Protein AF-A0A965DC59-F1 (afdb_monomer_lite)

pLDDT: mean 95.57, std 5.83, range [51.47, 98.56]

Secondary structure (DSSP, 8-state):
----HHHHHHHHHHHHHH-TT---EEEE-TT--HHHHHHHHHHHTTSTTEEEEE--HHHHHHHHHHHHTTSS-HHHHHHHHHHHHHHHHHHHHHHHHHHHH-

Radius of gyration: 16.0 Å; chains: 1; bounding box: 42×26×42 Å

Structure (mmCIF, N/CA/C/O backbone):
data_AF-A0A965DC59-F1
#
_entry.id   AF-A0A965DC59-F1
#
loop_
_atom_site.group_PDB
_atom_site.id
_atom_site.type_symbol
_atom_site.label_atom_id
_atom_site.label_alt_id
_atom_site.label_comp_id
_atom_site.label_asym_id
_atom_site.label_entity_id
_atom_site.label_seq_id
_atom_site.pdbx_PDB_ins_code
_atom_site.Cartn_x
_atom_site.Cartn_y
_atom_site.Cartn_z
_atom_site.occupancy
_atom_site.B_iso_or_equiv
_atom_site.auth_seq_id
_atom_site.auth_comp_id
_atom_site.auth_asym_id
_atom_site.auth_atom_id
_atom_site.pdbx_PDB_model_num
ATOM 1 N N . PRO A 1 1 ? -5.477 -4.265 -8.385 1.00 87.12 1 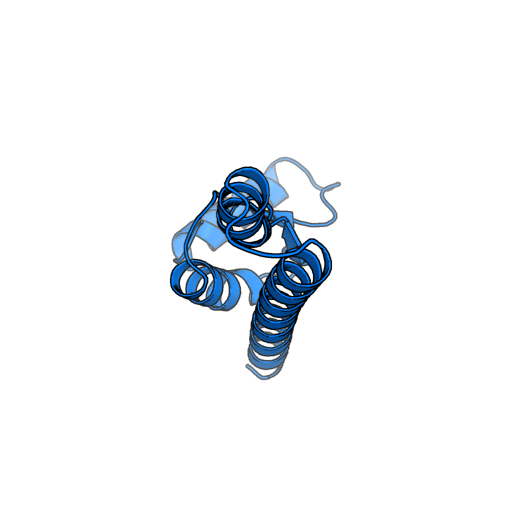PRO A N 1
ATOM 2 C CA . PRO A 1 1 ? -4.254 -3.617 -8.937 1.00 87.12 1 PRO A CA 1
ATOM 3 C C . PRO A 1 1 ? -3.485 -4.589 -9.853 1.00 87.12 1 PRO A C 1
ATOM 5 O O . PRO A 1 1 ? -3.845 -5.766 -9.885 1.00 87.12 1 PRO A O 1
ATOM 8 N N . MET A 1 2 ? -2.486 -4.115 -10.613 1.00 93.38 2 MET A N 1
ATOM 9 C CA . MET A 1 2 ? -1.726 -4.952 -11.561 1.00 93.38 2 MET A CA 1
ATOM 10 C C . MET A 1 2 ? -1.005 -6.106 -10.850 1.00 93.38 2 MET A C 1
ATOM 12 O O . MET A 1 2 ? -0.442 -5.920 -9.769 1.00 93.38 2 MET A O 1
ATOM 16 N N . GLN A 1 3 ? -1.045 -7.294 -11.455 1.00 94.19 3 GLN A N 1
ATOM 17 C CA . GLN A 1 3 ? -0.583 -8.558 -10.859 1.00 94.19 3 GLN A CA 1
ATOM 18 C C . GLN A 1 3 ? 0.375 -9.345 -11.766 1.00 94.19 3 GLN A C 1
ATOM 20 O O . GLN A 1 3 ? 0.750 -10.457 -11.412 1.00 94.19 3 GLN A O 1
ATOM 25 N N . THR A 1 4 ? 0.762 -8.811 -12.928 1.00 95.88 4 THR A N 1
ATOM 26 C CA . THR A 1 4 ? 1.646 -9.506 -13.875 1.00 95.88 4 THR A CA 1
ATOM 27 C C . THR A 1 4 ? 2.911 -8.692 -14.148 1.00 95.88 4 THR A C 1
ATOM 29 O O . THR A 1 4 ? 2.829 -7.460 -14.161 1.00 95.88 4 THR A O 1
ATOM 32 N N . PRO A 1 5 ? 4.067 -9.352 -14.359 1.00 96.38 5 PRO A N 1
ATOM 33 C CA . PRO A 1 5 ? 5.296 -8.683 -14.781 1.00 96.38 5 PRO A CA 1
ATOM 34 C C . PRO A 1 5 ? 5.104 -7.887 -16.073 1.00 96.38 5 PRO A C 1
ATOM 36 O O . PRO A 1 5 ? 5.341 -6.689 -16.063 1.00 96.38 5 PRO A O 1
ATOM 39 N N . ASP A 1 6 ? 4.515 -8.487 -17.113 1.00 97.88 6 ASP A N 1
ATOM 40 C CA . ASP A 1 6 ? 4.297 -7.829 -18.412 1.00 97.88 6 ASP A CA 1
ATOM 41 C C . ASP A 1 6 ? 3.567 -6.478 -18.300 1.00 97.88 6 ASP A C 1
ATOM 43 O O . ASP A 1 6 ? 3.889 -5.520 -19.001 1.00 97.88 6 ASP A O 1
ATOM 47 N N . ALA A 1 7 ? 2.585 -6.377 -17.394 1.00 96.69 7 ALA A N 1
ATOM 48 C CA . ALA A 1 7 ? 1.864 -5.127 -17.167 1.00 96.69 7 ALA A CA 1
ATOM 49 C C . ALA A 1 7 ? 2.745 -4.071 -16.482 1.00 96.69 7 ALA A C 1
ATOM 51 O O . ALA A 1 7 ? 2.664 -2.886 -16.813 1.00 96.69 7 ALA A O 1
ATOM 52 N N . TRP A 1 8 ? 3.589 -4.486 -15.535 1.00 97.31 8 TRP A N 1
ATOM 53 C CA . TRP A 1 8 ? 4.534 -3.591 -14.875 1.00 97.31 8 TRP A CA 1
ATOM 54 C C . TRP A 1 8 ? 5.681 -3.189 -15.801 1.00 97.31 8 TRP A C 1
ATOM 56 O O . TRP A 1 8 ? 5.985 -2.004 -15.849 1.00 97.31 8 TRP A O 1
ATOM 66 N N . ASP A 1 9 ? 6.240 -4.105 -16.591 1.00 97.62 9 ASP A N 1
ATOM 67 C CA . ASP A 1 9 ? 7.274 -3.815 -17.591 1.00 97.62 9 ASP A CA 1
ATOM 68 C C . ASP A 1 9 ? 6.800 -2.741 -18.576 1.00 97.62 9 ASP A C 1
ATOM 70 O O . ASP A 1 9 ? 7.462 -1.717 -18.753 1.00 97.62 9 ASP A O 1
ATOM 74 N N . ALA A 1 10 ? 5.604 -2.920 -19.149 1.00 97.94 10 ALA A N 1
ATOM 75 C CA . ALA A 1 10 ? 5.006 -1.941 -20.052 1.00 97.94 10 ALA A CA 1
ATOM 76 C C . ALA A 1 10 ? 4.767 -0.585 -19.366 1.00 97.94 10 ALA A C 1
ATOM 78 O O . ALA A 1 10 ? 4.988 0.468 -19.963 1.00 97.94 10 ALA A O 1
ATOM 79 N N . THR A 1 11 ? 4.340 -0.601 -18.099 1.00 96.88 11 THR A N 1
ATOM 80 C CA . THR A 1 11 ? 4.100 0.622 -17.320 1.00 96.88 11 THR A CA 1
ATOM 81 C C . THR A 1 11 ? 5.397 1.376 -17.035 1.00 96.88 11 THR A C 1
ATOM 83 O O . THR A 1 11 ? 5.438 2.594 -17.196 1.00 96.88 11 THR A O 1
ATOM 86 N N . ILE A 1 12 ? 6.454 0.675 -16.616 1.00 97.19 12 ILE A N 1
ATOM 87 C CA . ILE A 1 12 ? 7.756 1.283 -16.333 1.00 97.19 12 ILE A CA 1
ATOM 88 C C . ILE A 1 12 ? 8.348 1.876 -17.609 1.00 97.19 12 ILE A C 1
ATOM 90 O O . ILE A 1 12 ? 8.718 3.047 -17.593 1.00 97.19 12 ILE A O 1
ATOM 94 N N . ALA A 1 13 ? 8.341 1.127 -18.716 1.00 97.44 13 ALA A N 1
ATOM 95 C CA . ALA A 1 13 ? 8.834 1.616 -20.000 1.00 97.44 13 ALA A CA 1
ATOM 96 C C . ALA A 1 13 ? 8.111 2.900 -20.439 1.00 97.44 13 ALA A C 1
ATOM 98 O O . ALA A 1 13 ? 8.757 3.887 -20.785 1.00 97.44 13 ALA A O 1
ATOM 99 N N . ALA A 1 14 ? 6.776 2.921 -20.350 1.00 97.94 14 ALA A N 1
ATOM 100 C CA . ALA A 1 14 ? 5.991 4.098 -20.706 1.00 97.94 14 ALA A CA 1
ATOM 101 C C . ALA A 1 14 ? 6.314 5.314 -19.820 1.00 97.94 14 ALA A C 1
ATOM 103 O O . ALA A 1 14 ? 6.403 6.433 -20.322 1.00 97.94 14 ALA A O 1
ATOM 104 N N . ILE A 1 15 ? 6.498 5.122 -18.511 1.00 97.44 15 ILE A N 1
ATOM 105 C CA . ILE A 1 15 ? 6.839 6.217 -17.592 1.00 97.44 15 ILE A CA 1
ATOM 106 C C . ILE A 1 15 ? 8.245 6.749 -17.875 1.00 97.44 15 ILE A C 1
ATOM 108 O O . ILE A 1 15 ? 8.421 7.959 -17.970 1.00 97.44 15 ILE A O 1
ATOM 112 N N . GLU A 1 16 ? 9.233 5.872 -18.041 1.00 95.81 16 GLU A N 1
ATOM 113 C CA . GLU A 1 16 ? 10.621 6.275 -18.289 1.00 95.81 16 GLU A CA 1
ATOM 114 C C . GLU A 1 16 ? 10.795 6.987 -19.639 1.00 95.81 16 GLU A C 1
ATOM 116 O O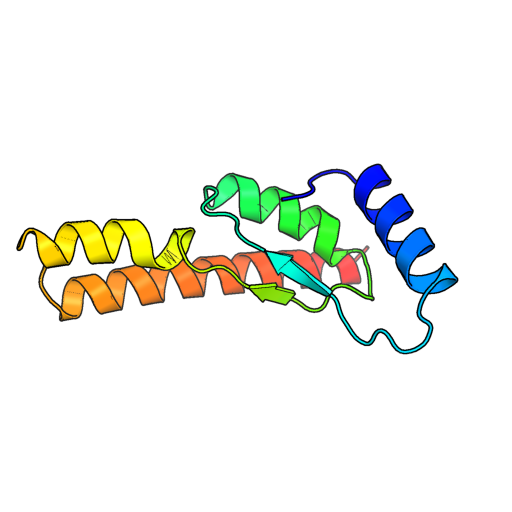 . GLU A 1 16 ? 11.581 7.929 -19.730 1.00 95.81 16 GLU A O 1
ATOM 121 N N . GLU A 1 17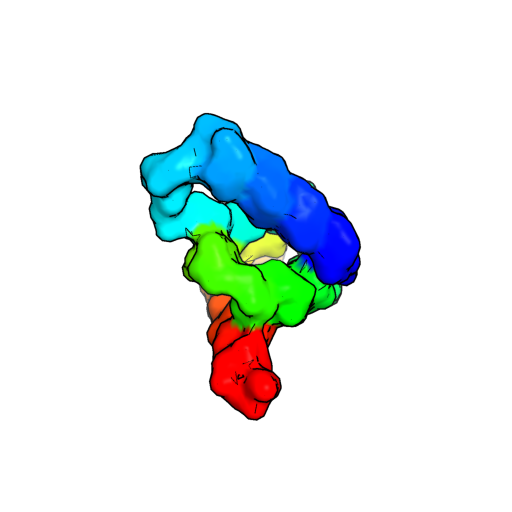 ? 10.031 6.593 -20.664 1.00 97.88 17 GLU A N 1
ATOM 122 C CA . GLU A 1 17 ? 10.018 7.261 -21.971 1.00 97.88 17 GLU A CA 1
ATOM 123 C C . GLU A 1 17 ? 9.425 8.677 -21.899 1.00 97.88 17 GLU A C 1
ATOM 125 O O . GLU A 1 17 ? 9.904 9.586 -22.579 1.00 97.88 17 GLU A O 1
ATOM 130 N N . ASN A 1 18 ? 8.390 8.880 -21.079 1.00 98.12 18 ASN A N 1
ATOM 131 C CA . ASN A 1 18 ? 7.595 10.110 -21.098 1.00 98.12 18 ASN A CA 1
ATOM 132 C C . ASN A 1 18 ? 7.934 11.096 -19.969 1.00 98.12 18 ASN A C 1
ATOM 134 O O . ASN A 1 18 ? 7.667 12.290 -20.114 1.00 98.12 18 ASN A O 1
ATOM 138 N N . ASP A 1 19 ? 8.514 10.644 -18.855 1.00 97.00 19 ASP A N 1
ATOM 139 C CA . ASP A 1 19 ? 8.851 11.509 -17.725 1.00 97.00 19 ASP A CA 1
ATOM 140 C C . ASP A 1 19 ? 10.092 11.050 -16.938 1.00 97.00 19 ASP A C 1
ATOM 142 O O . ASP A 1 19 ? 10.034 10.296 -15.963 1.00 97.00 19 ASP A O 1
ATOM 146 N N . THR A 1 20 ? 11.235 11.642 -17.284 1.00 94.12 20 THR A N 1
ATOM 147 C CA . THR A 1 20 ? 12.516 11.440 -16.587 1.00 94.12 20 THR A CA 1
ATOM 148 C C . THR A 1 20 ? 12.559 12.038 -15.170 1.00 94.12 20 THR A C 1
ATOM 150 O O . THR A 1 20 ? 13.500 11.787 -14.400 1.00 94.12 20 THR A O 1
ATOM 153 N N . HIS A 1 21 ? 11.550 12.823 -14.776 1.00 96.69 21 HIS A N 1
ATOM 154 C CA . HIS A 1 21 ? 11.449 13.418 -13.445 1.00 96.69 21 HIS A CA 1
ATOM 155 C C . HIS A 1 21 ? 10.665 12.555 -12.461 1.00 96.69 21 HIS A C 1
ATOM 157 O O . HIS A 1 21 ? 10.710 12.854 -11.266 1.00 96.69 21 HIS A O 1
ATOM 163 N N . THR A 1 22 ? 10.016 11.469 -12.893 1.00 97.25 22 THR A N 1
ATOM 164 C CA . THR A 1 22 ? 9.317 10.570 -11.970 1.00 97.25 22 THR A CA 1
ATOM 165 C C . THR A 1 22 ? 10.290 10.029 -10.908 1.00 97.25 22 THR A C 1
ATOM 167 O O . THR A 1 22 ? 11.418 9.616 -11.194 1.00 97.25 22 THR A O 1
ATOM 170 N N . ARG A 1 23 ? 9.880 10.083 -9.630 1.00 96.12 23 ARG A N 1
ATOM 171 C CA . ARG A 1 23 ? 10.701 9.663 -8.469 1.00 96.12 23 ARG A CA 1
ATOM 172 C C . ARG A 1 23 ? 10.137 8.480 -7.695 1.00 96.12 23 ARG A C 1
ATOM 174 O O . ARG A 1 23 ? 10.812 7.939 -6.816 1.00 96.12 23 ARG A O 1
ATOM 181 N N . GLY A 1 24 ? 8.929 8.049 -8.026 1.00 96.69 24 GLY A N 1
ATOM 182 C CA . GLY A 1 24 ? 8.330 6.901 -7.383 1.00 96.69 24 GLY A CA 1
ATOM 183 C C . GLY A 1 24 ? 6.899 6.657 -7.818 1.00 96.69 24 GLY A C 1
ATOM 184 O O . GLY A 1 24 ? 6.183 7.582 -8.187 1.00 96.69 24 GLY A O 1
ATOM 185 N N . ILE A 1 25 ? 6.491 5.400 -7.716 1.00 97.00 25 ILE A N 1
ATOM 186 C CA . ILE A 1 25 ? 5.121 4.943 -7.924 1.00 97.00 25 ILE A CA 1
ATOM 187 C C . ILE A 1 25 ? 4.609 4.357 -6.611 1.00 97.00 25 ILE A C 1
ATOM 189 O O . ILE A 1 25 ? 5.340 3.652 -5.908 1.00 97.00 25 ILE A O 1
ATOM 193 N N . VAL A 1 26 ? 3.342 4.622 -6.297 1.00 97.00 26 VAL A N 1
ATOM 194 C CA . VAL A 1 26 ? 2.618 3.952 -5.212 1.00 97.00 26 VAL A CA 1
ATOM 195 C C . VAL A 1 26 ? 1.476 3.118 -5.780 1.00 97.00 26 VAL A C 1
ATOM 197 O O . VAL A 1 26 ? 0.712 3.577 -6.627 1.00 97.00 26 VAL A O 1
ATOM 200 N N . VAL A 1 27 ? 1.353 1.876 -5.318 1.00 96.50 27 VAL A N 1
ATOM 201 C CA . VAL A 1 27 ? 0.275 0.968 -5.728 1.00 96.50 27 VAL A CA 1
ATOM 202 C C . VAL A 1 27 ? -1.021 1.343 -5.012 1.00 96.50 27 VAL A C 1
ATOM 204 O O . VAL A 1 27 ? -1.072 1.367 -3.784 1.00 96.50 27 VAL A O 1
ATOM 207 N N . LEU A 1 28 ? -2.091 1.608 -5.764 1.00 95.94 28 LEU A N 1
ATOM 208 C CA . LEU A 1 28 ? -3.406 1.889 -5.183 1.00 95.94 28 LEU A CA 1
ATOM 209 C C . LEU A 1 28 ? -4.135 0.600 -4.796 1.00 95.94 28 LEU A C 1
ATOM 211 O O . LEU A 1 28 ? -4.164 -0.352 -5.572 1.00 95.94 28 LEU A O 1
ATOM 215 N N . GLY A 1 29 ? -4.793 0.597 -3.633 1.00 90.94 29 GLY A N 1
ATOM 216 C CA . GLY A 1 29 ? -5.505 -0.587 -3.134 1.00 90.94 29 GLY A CA 1
ATOM 217 C C . GLY A 1 29 ? -6.843 -0.903 -3.810 1.00 90.94 29 GLY A C 1
ATOM 218 O O . GLY A 1 29 ? -7.294 -2.039 -3.783 1.00 90.94 29 GLY A O 1
ATOM 219 N N . LEU A 1 30 ? -7.499 0.101 -4.401 1.00 91.00 30 LEU A N 1
ATOM 220 C CA . LEU A 1 30 ? -8.793 0.002 -5.106 1.00 91.00 30 LEU A CA 1
ATOM 221 C C . LEU A 1 30 ? -9.982 -0.600 -4.317 1.00 91.00 30 LEU A C 1
ATOM 223 O O . LEU A 1 30 ? -11.070 -0.701 -4.873 1.00 91.00 30 LEU A O 1
ATOM 227 N N . GLY A 1 31 ? -9.825 -0.882 -3.019 1.00 87.88 31 GLY A N 1
ATOM 228 C CA . GLY A 1 31 ? -10.836 -1.585 -2.216 1.00 87.88 31 GLY A CA 1
ATOM 229 C C . GLY A 1 31 ? -10.790 -3.105 -2.387 1.00 87.88 31 GLY A C 1
ATOM 230 O O . GLY A 1 31 ? -11.760 -3.778 -2.067 1.00 87.88 31 GLY A O 1
ATOM 231 N N . GLU A 1 32 ? -9.682 -3.628 -2.909 1.00 93.94 32 GLU A N 1
ATOM 232 C CA . GLU A 1 32 ? -9.454 -5.060 -3.076 1.00 93.94 32 GLU A CA 1
ATOM 233 C C . GLU A 1 32 ? -9.111 -5.743 -1.750 1.00 93.94 32 GLU A C 1
ATOM 235 O O . GLU A 1 32 ? -8.711 -5.092 -0.781 1.00 93.94 32 GLU A O 1
ATOM 240 N N . SER A 1 33 ? -9.238 -7.070 -1.735 1.00 91.81 33 SER A N 1
ATOM 241 C CA . SER A 1 33 ? -8.858 -7.912 -0.597 1.00 91.81 33 SER A CA 1
ATOM 242 C C . SER A 1 33 ? -7.348 -7.917 -0.342 1.00 91.81 33 SER A C 1
ATOM 244 O O . SER A 1 33 ? -6.544 -7.700 -1.253 1.00 91.81 33 SER A O 1
ATOM 246 N N . GLU A 1 34 ? -6.955 -8.238 0.894 1.00 90.88 34 GLU A N 1
ATOM 247 C CA . GLU A 1 34 ? -5.545 -8.391 1.279 1.00 90.88 34 GLU A CA 1
ATOM 248 C C . GLU A 1 34 ? -4.805 -9.398 0.383 1.00 90.88 34 GLU A C 1
ATOM 250 O O . GLU A 1 34 ? -3.687 -9.119 -0.041 1.00 90.88 34 GLU A O 1
ATOM 255 N N . ASP A 1 35 ? -5.445 -10.504 -0.010 1.00 93.31 35 ASP A N 1
ATOM 256 C CA . ASP A 1 35 ? -4.842 -11.516 -0.890 1.00 93.31 35 ASP A CA 1
ATOM 257 C C . ASP A 1 35 ? -4.503 -10.970 -2.283 1.00 93.31 35 ASP A C 1
ATOM 259 O O . ASP A 1 35 ? -3.461 -11.286 -2.867 1.00 93.31 35 ASP A O 1
ATOM 263 N N . VAL A 1 36 ? -5.391 -10.145 -2.843 1.00 95.12 36 VAL A N 1
ATOM 264 C CA . VAL A 1 36 ? -5.162 -9.479 -4.132 1.00 95.12 36 VAL A CA 1
ATOM 265 C C . VAL A 1 36 ? -4.025 -8.464 -4.006 1.00 95.12 36 VAL A C 1
ATOM 267 O O . VAL A 1 36 ? -3.180 -8.372 -4.903 1.00 95.12 36 VAL A O 1
ATOM 270 N N . LEU A 1 37 ? -3.973 -7.721 -2.896 1.00 96.31 37 LEU A N 1
ATOM 271 C CA . LEU A 1 37 ? -2.895 -6.772 -2.618 1.00 96.31 37 LEU A CA 1
ATOM 272 C C . LEU A 1 37 ? -1.553 -7.481 -2.436 1.00 96.31 37 LEU A C 1
ATOM 274 O O . LEU A 1 37 ? -0.574 -7.044 -3.031 1.00 96.31 37 LEU A O 1
ATOM 278 N N . ALA A 1 38 ? -1.512 -8.604 -1.720 1.00 95.75 38 ALA A N 1
ATOM 279 C CA . ALA A 1 38 ? -0.305 -9.399 -1.520 1.00 95.75 38 ALA A CA 1
ATOM 280 C C . ALA A 1 38 ? 0.292 -9.870 -2.856 1.00 95.75 38 ALA A C 1
ATOM 282 O O . ALA A 1 38 ? 1.485 -9.679 -3.104 1.00 95.75 38 ALA A O 1
ATOM 283 N N . ARG A 1 39 ? -0.540 -10.409 -3.761 1.00 96.25 39 ARG A N 1
ATOM 284 C CA . ARG A 1 39 ? -0.096 -10.794 -5.114 1.00 96.25 39 ARG A CA 1
ATOM 285 C C . ARG A 1 39 ? 0.407 -9.602 -5.919 1.00 96.25 39 ARG A C 1
ATOM 287 O O . ARG A 1 39 ? 1.423 -9.707 -6.600 1.00 96.25 39 ARG A O 1
ATOM 294 N N . SER A 1 40 ? -0.284 -8.466 -5.836 1.00 96.94 40 SER A N 1
ATOM 295 C CA . SER A 1 40 ? 0.149 -7.248 -6.522 1.00 96.94 40 SER A CA 1
ATOM 296 C C . SER A 1 40 ? 1.487 -6.731 -5.982 1.00 96.94 40 SER A C 1
ATOM 298 O O . SER A 1 40 ? 2.370 -6.406 -6.773 1.00 96.94 40 SER A O 1
ATOM 300 N N . PHE A 1 41 ? 1.672 -6.711 -4.659 1.00 97.88 41 PHE A N 1
ATOM 301 C CA . PHE A 1 41 ? 2.910 -6.276 -4.010 1.00 97.88 41 PHE A CA 1
ATOM 302 C C . PHE A 1 41 ? 4.090 -7.167 -4.378 1.00 97.88 41 PHE A C 1
ATOM 304 O O . PHE A 1 41 ? 5.147 -6.634 -4.696 1.00 97.88 41 PHE A O 1
ATOM 311 N N . ALA A 1 42 ? 3.908 -8.491 -4.408 1.00 96.88 42 ALA A N 1
ATOM 312 C CA . ALA A 1 42 ? 4.964 -9.435 -4.779 1.00 96.88 42 ALA A CA 1
ATOM 313 C C . ALA A 1 42 ? 5.571 -9.135 -6.160 1.00 96.88 42 ALA A C 1
ATOM 315 O O . ALA A 1 42 ? 6.782 -9.228 -6.337 1.00 96.88 42 ALA A O 1
ATOM 316 N N . VAL A 1 43 ? 4.744 -8.726 -7.127 1.00 97.19 43 VAL A N 1
ATOM 317 C CA . VAL A 1 43 ? 5.219 -8.345 -8.465 1.00 97.19 43 VAL A CA 1
ATOM 318 C C . VAL A 1 43 ? 5.755 -6.916 -8.473 1.00 97.19 43 VAL A C 1
ATOM 320 O O . VAL A 1 43 ? 6.873 -6.680 -8.923 1.00 97.19 43 VAL A O 1
ATOM 323 N N . ALA A 1 44 ? 4.992 -5.960 -7.940 1.00 97.44 44 ALA A N 1
ATOM 324 C CA . ALA A 1 44 ? 5.341 -4.541 -7.981 1.00 97.44 44 ALA A CA 1
ATOM 325 C C . ALA A 1 44 ? 6.662 -4.232 -7.254 1.00 97.44 44 ALA A C 1
ATOM 327 O O . ALA A 1 44 ? 7.438 -3.391 -7.699 1.00 97.44 44 ALA A O 1
ATOM 328 N N . ALA A 1 45 ? 6.944 -4.935 -6.153 1.00 97.50 45 ALA A N 1
ATOM 329 C CA . ALA A 1 45 ? 8.137 -4.743 -5.334 1.00 97.50 45 ALA A CA 1
ATOM 330 C C . ALA A 1 45 ? 9.453 -5.018 -6.079 1.00 97.50 45 ALA A C 1
ATOM 332 O O . ALA A 1 45 ? 10.489 -4.507 -5.645 1.00 97.50 45 ALA A O 1
ATOM 333 N N . ARG A 1 46 ? 9.415 -5.771 -7.187 1.00 96.62 46 ARG A N 1
ATOM 334 C CA . ARG A 1 46 ? 10.575 -6.067 -8.046 1.00 96.62 46 ARG A CA 1
ATOM 335 C C . ARG A 1 46 ? 11.063 -4.853 -8.830 1.00 96.62 46 ARG A C 1
ATOM 337 O O . ARG A 1 46 ? 12.232 -4.783 -9.189 1.00 96.62 46 ARG A O 1
ATOM 344 N N . TYR A 1 47 ? 10.199 -3.865 -9.040 1.00 96.69 47 TYR A N 1
ATOM 345 C CA . TYR A 1 47 ? 10.514 -2.685 -9.834 1.00 96.69 47 TYR A CA 1
ATOM 346 C C . TYR A 1 47 ? 11.070 -1.566 -8.947 1.00 96.69 47 TYR A C 1
ATOM 348 O O . TYR A 1 47 ? 10.368 -1.089 -8.050 1.00 96.69 47 TYR A O 1
ATOM 356 N N . PRO A 1 48 ? 12.303 -1.074 -9.184 1.00 94.81 48 PRO A N 1
ATOM 357 C CA . PRO A 1 48 ? 12.911 -0.041 -8.346 1.00 94.81 48 PRO A CA 1
ATOM 358 C C . PRO A 1 48 ? 12.119 1.267 -8.282 1.00 94.81 48 PRO A C 1
ATOM 360 O O . PRO A 1 48 ? 12.219 1.984 -7.282 1.00 94.81 48 PRO A O 1
ATOM 363 N N . LEU A 1 49 ? 11.347 1.590 -9.325 1.00 96.00 49 LEU A N 1
ATOM 364 C CA . LEU A 1 49 ? 10.526 2.798 -9.384 1.00 96.00 49 LEU A CA 1
ATOM 365 C C . LEU A 1 49 ? 9.297 2.722 -8.462 1.00 96.00 49 LEU A C 1
ATOM 367 O O . LEU A 1 49 ? 8.785 3.760 -8.053 1.00 96.00 49 LEU A O 1
ATOM 371 N N . VAL A 1 50 ? 8.855 1.530 -8.055 1.00 97.50 50 VAL A N 1
ATOM 372 C CA . VAL A 1 50 ? 7.752 1.371 -7.098 1.00 97.50 50 VAL A CA 1
ATOM 373 C C . VAL A 1 50 ? 8.285 1.523 -5.673 1.00 97.50 50 VAL A C 1
ATOM 375 O O . VAL A 1 50 ? 9.211 0.829 -5.250 1.00 97.50 50 VAL A O 1
ATOM 378 N N . LYS A 1 51 ? 7.712 2.465 -4.920 1.00 97.19 51 LYS A N 1
ATOM 379 C CA . LYS A 1 51 ? 8.204 2.869 -3.591 1.00 97.19 51 LYS A CA 1
ATOM 380 C C . LYS A 1 51 ? 7.289 2.463 -2.443 1.00 97.19 51 LYS A C 1
ATOM 382 O O . LYS A 1 51 ? 7.732 2.491 -1.299 1.00 97.19 51 LYS A O 1
ATOM 387 N N . GLY A 1 52 ? 6.050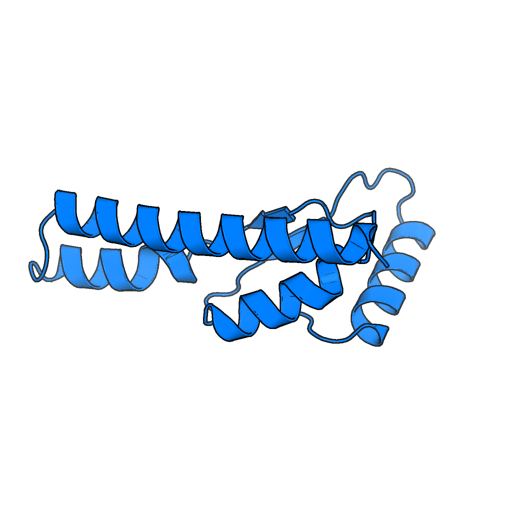 2.079 -2.727 1.00 97.00 52 GLY A N 1
ATOM 388 C CA . GLY A 1 52 ? 5.097 1.698 -1.693 1.00 97.00 52 GLY A CA 1
ATOM 389 C C . GLY A 1 52 ? 3.688 1.523 -2.227 1.00 97.00 52 GLY A C 1
ATOM 390 O O . GLY A 1 52 ? 3.470 1.262 -3.412 1.00 97.00 52 GLY A O 1
ATOM 391 N N . PHE A 1 53 ? 2.724 1.718 -1.337 1.00 97.31 53 PHE A N 1
ATOM 392 C CA . PHE A 1 53 ? 1.305 1.610 -1.627 1.00 97.31 53 PHE A CA 1
ATOM 393 C C . PHE A 1 53 ? 0.521 2.756 -0.985 1.00 97.31 53 PHE A C 1
ATOM 395 O O . PHE A 1 53 ? 0.959 3.371 -0.017 1.00 97.31 53 PHE A O 1
ATOM 402 N N . ALA A 1 54 ? -0.665 3.016 -1.524 1.00 96.44 54 ALA A N 1
ATOM 403 C CA . ALA A 1 54 ? -1.672 3.881 -0.933 1.00 96.44 54 ALA A CA 1
ATOM 404 C C . ALA A 1 54 ? -3.009 3.126 -0.928 1.00 96.44 54 ALA A C 1
ATOM 406 O O . ALA A 1 54 ? -3.706 3.004 -1.941 1.00 96.44 54 ALA A O 1
ATOM 407 N N . VAL A 1 55 ? -3.348 2.557 0.227 1.00 95.62 55 VAL A N 1
ATOM 408 C CA . VAL A 1 55 ? -4.528 1.708 0.424 1.00 95.62 55 VAL A CA 1
ATOM 409 C C . VAL A 1 55 ? -5.419 2.373 1.467 1.00 95.62 55 VAL A C 1
ATOM 411 O O . VAL A 1 55 ? -4.959 2.701 2.551 1.00 95.62 55 VAL A O 1
ATOM 414 N N . GLY A 1 56 ? -6.688 2.595 1.119 1.00 95.62 56 GLY A N 1
ATOM 415 C CA . GLY A 1 56 ? -7.672 3.231 2.001 1.00 95.62 56 GLY A CA 1
ATOM 416 C C . GLY A 1 56 ? -8.826 2.295 2.333 1.00 95.62 56 GLY A C 1
ATOM 417 O O . GLY A 1 56 ? -8.868 1.718 3.411 1.00 95.62 56 GLY A O 1
ATOM 418 N N . ARG A 1 57 ? -9.756 2.117 1.383 1.00 95.31 57 ARG A N 1
ATOM 419 C CA . ARG A 1 57 ? -11.017 1.375 1.591 1.00 95.31 57 ARG A CA 1
ATOM 420 C C . ARG A 1 57 ? -10.831 -0.029 2.182 1.00 95.31 57 ARG A C 1
ATOM 422 O O . ARG A 1 57 ? -11.594 -0.390 3.062 1.00 95.31 57 ARG A O 1
ATOM 429 N N . THR A 1 58 ? -9.801 -0.767 1.770 1.00 94.56 58 THR A N 1
ATOM 430 C CA . THR A 1 58 ? -9.470 -2.086 2.343 1.00 94.56 58 THR A CA 1
ATOM 431 C C . THR A 1 58 ? -9.214 -2.035 3.856 1.00 94.56 58 THR A C 1
ATOM 433 O O . THR A 1 58 ? -9.525 -2.985 4.560 1.00 94.56 58 THR A O 1
ATOM 436 N N . ILE A 1 59 ? -8.677 -0.923 4.370 1.00 95.94 59 ILE A N 1
ATOM 437 C CA . ILE A 1 59 ? -8.374 -0.743 5.795 1.00 95.94 59 ILE A CA 1
ATOM 438 C C . ILE A 1 59 ? -9.629 -0.313 6.559 1.00 95.94 59 ILE A C 1
ATOM 440 O O . ILE A 1 59 ? -9.994 -0.945 7.546 1.00 95.94 59 ILE A O 1
ATOM 444 N N . PHE A 1 60 ? -10.299 0.756 6.115 1.00 95.50 60 PHE A N 1
ATOM 445 C CA . PHE A 1 60 ? -11.301 1.427 6.951 1.00 95.50 60 PHE A CA 1
ATOM 446 C C . PHE A 1 60 ? -12.763 1.111 6.617 1.00 95.50 60 PHE A C 1
ATOM 448 O O . PHE A 1 60 ? -13.619 1.394 7.449 1.00 95.50 60 PHE A O 1
ATOM 455 N N . ALA A 1 61 ? -13.102 0.592 5.428 1.00 95.69 61 ALA A N 1
ATOM 456 C CA . ALA A 1 61 ? -14.503 0.559 4.983 1.00 95.69 61 ALA A CA 1
ATOM 457 C C . ALA A 1 61 ? -15.395 -0.302 5.893 1.00 95.69 61 ALA A C 1
ATOM 459 O O . ALA A 1 61 ? -16.438 0.169 6.349 1.00 95.69 61 ALA A O 1
ATOM 460 N N . ASP A 1 62 ? -14.958 -1.522 6.211 1.00 95.62 62 ASP A N 1
ATOM 461 C CA . ASP A 1 62 ? -15.721 -2.443 7.062 1.00 95.62 62 ASP A CA 1
ATOM 462 C C . ASP A 1 62 ? -15.748 -1.997 8.531 1.00 95.62 62 ASP A C 1
ATOM 464 O O . ASP A 1 62 ? -16.782 -2.112 9.198 1.00 95.62 62 ASP A O 1
ATOM 468 N N . ALA A 1 63 ? -14.635 -1.433 9.016 1.00 97.38 63 ALA A N 1
ATOM 469 C CA . ALA A 1 63 ? -14.526 -0.871 10.361 1.00 97.38 63 ALA A CA 1
ATOM 470 C C . ALA A 1 63 ? -15.502 0.300 10.534 1.00 97.38 63 ALA A C 1
ATOM 472 O O . ALA A 1 63 ? -16.329 0.303 11.444 1.00 97.38 63 ALA A O 1
ATOM 473 N N . ALA A 1 64 ? -15.477 1.252 9.596 1.00 97.25 64 ALA A N 1
ATOM 474 C CA . ALA A 1 64 ? -16.368 2.405 9.583 1.00 97.25 64 ALA A CA 1
ATOM 475 C C . ALA A 1 64 ? -17.837 1.975 9.491 1.00 97.25 64 ALA A C 1
ATOM 477 O O . ALA A 1 64 ? -18.668 2.455 10.259 1.00 97.25 64 ALA A O 1
ATOM 478 N N . ALA A 1 65 ? -18.165 1.029 8.605 1.00 97.81 65 ALA A N 1
ATOM 479 C CA . ALA A 1 65 ? -19.527 0.521 8.475 1.00 97.81 65 ALA A CA 1
ATOM 480 C C . ALA A 1 65 ? -20.033 -0.139 9.768 1.00 97.81 65 ALA A C 1
ATOM 482 O O . ALA A 1 65 ? -21.197 0.034 10.131 1.00 97.81 65 ALA A O 1
ATOM 483 N N . SER A 1 66 ? -19.178 -0.887 10.467 1.00 98.06 66 SER A N 1
ATOM 484 C CA . SER A 1 66 ? -19.525 -1.549 11.729 1.00 98.06 66 SER A CA 1
ATOM 485 C C . SER A 1 66 ? -19.662 -0.552 12.878 1.00 98.06 66 SER A C 1
ATOM 487 O O . SER A 1 66 ? -20.620 -0.632 13.648 1.00 98.06 66 SER A O 1
ATOM 489 N N . PHE A 1 67 ? -18.758 0.425 12.956 1.00 98.38 67 PHE A N 1
ATOM 490 C CA . PHE A 1 67 ? -18.787 1.491 13.953 1.00 98.38 67 PHE A CA 1
ATOM 491 C C . PHE A 1 67 ? -20.037 2.368 13.808 1.00 98.38 67 PHE A C 1
ATOM 493 O O . PHE A 1 67 ? -20.774 2.560 14.771 1.00 98.38 67 PHE A O 1
ATOM 500 N N . MET A 1 68 ? -20.359 2.814 12.588 1.00 97.94 68 MET A N 1
ATOM 501 C CA . MET A 1 68 ? -21.543 3.646 12.319 1.00 97.94 68 MET A CA 1
ATOM 502 C C . MET A 1 68 ? -22.871 2.925 12.596 1.00 97.94 68 MET A C 1
ATOM 504 O O . MET A 1 68 ? -23.883 3.579 12.840 1.00 97.94 68 MET A O 1
ATOM 508 N N . LYS A 1 69 ? -22.883 1.586 12.569 1.00 98.38 69 LYS A N 1
ATOM 509 C CA . LYS A 1 69 ? -24.039 0.764 12.966 1.00 98.38 69 LYS A CA 1
ATOM 510 C C . LYS A 1 69 ? -24.131 0.539 14.480 1.00 98.38 69 LYS A C 1
ATOM 512 O O . LYS A 1 69 ? -25.113 -0.041 14.931 1.00 98.38 69 LYS A O 1
ATOM 517 N N . GLY A 1 70 ? -23.130 0.962 15.252 1.00 98.00 70 GLY A N 1
ATOM 518 C CA . GLY A 1 70 ? -23.030 0.688 16.686 1.00 98.00 70 GLY A CA 1
ATOM 519 C 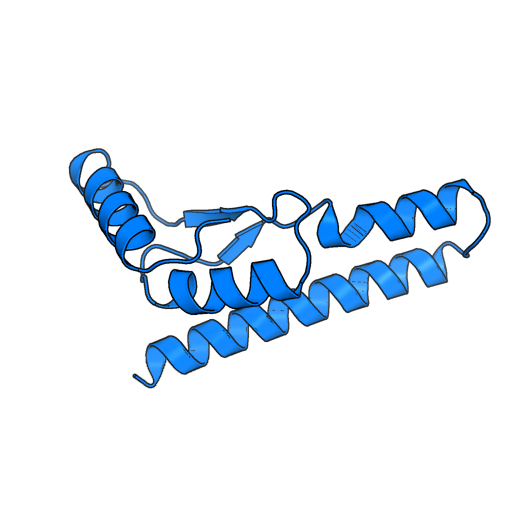C . GLY A 1 70 ? -22.655 -0.761 17.016 1.00 98.00 70 GLY A C 1
ATOM 520 O O . GLY A 1 70 ? -22.860 -1.193 18.145 1.00 98.00 70 GLY A O 1
ATOM 521 N N . ASN A 1 71 ? -22.121 -1.521 16.051 1.00 98.50 71 ASN A N 1
ATOM 522 C CA . ASN A 1 71 ? -21.750 -2.928 16.252 1.00 98.50 71 ASN A CA 1
ATOM 523 C C . ASN A 1 71 ? -20.402 -3.094 16.970 1.00 98.50 71 ASN A C 1
ATOM 525 O O . ASN A 1 71 ? -20.143 -4.150 17.542 1.00 98.50 71 ASN A O 1
ATOM 529 N N . ILE A 1 72 ? -19.535 -2.081 16.899 1.00 98.50 72 ILE A N 1
ATOM 530 C CA . ILE A 1 72 ? -18.209 -2.064 17.526 1.00 98.50 72 ILE A CA 1
ATOM 531 C C . ILE A 1 72 ? -17.964 -0.711 18.203 1.00 98.50 72 ILE A C 1
ATOM 533 O O . ILE A 1 72 ? -18.556 0.295 17.810 1.00 98.50 72 ILE A O 1
ATOM 537 N N . SER A 1 73 ? -17.095 -0.692 19.216 1.00 98.56 73 SER A N 1
ATOM 538 C CA . SER A 1 73 ? -16.642 0.544 19.862 1.00 98.56 73 SER A CA 1
ATOM 539 C C . SER A 1 73 ? -15.634 1.304 18.994 1.00 98.56 73 SER A C 1
ATOM 541 O O . SER A 1 73 ? -15.093 0.760 18.030 1.00 98.56 73 SER A O 1
ATOM 543 N N . ASP A 1 74 ? -15.354 2.553 19.372 1.00 98.06 74 ASP A N 1
ATOM 544 C CA . ASP A 1 74 ? -14.289 3.361 18.764 1.00 98.06 74 ASP A CA 1
ATOM 545 C C . ASP A 1 74 ? -12.921 2.664 18.888 1.00 98.06 74 ASP A C 1
ATOM 547 O O . ASP A 1 74 ? -12.248 2.431 17.886 1.00 98.06 74 ASP A O 1
ATOM 551 N N . ASP A 1 75 ? -12.579 2.186 20.091 1.00 98.50 75 ASP A N 1
ATOM 552 C CA . ASP A 1 75 ? -11.343 1.429 20.343 1.00 98.50 75 ASP A CA 1
ATOM 553 C C . ASP A 1 75 ? -11.225 0.179 19.459 1.00 98.50 75 ASP A C 1
ATOM 555 O O . ASP A 1 75 ? -10.151 -0.125 18.938 1.00 98.50 75 ASP A O 1
ATOM 559 N N . ALA A 1 76 ? -12.333 -0.544 19.257 1.00 98.44 76 ALA A N 1
ATOM 560 C CA . ALA A 1 76 ? -12.354 -1.724 18.400 1.00 98.44 76 ALA A CA 1
ATOM 561 C C . ALA A 1 76 ? -12.162 -1.358 16.919 1.00 98.44 76 ALA A C 1
ATOM 563 O O . ALA A 1 76 ? -11.454 -2.066 16.206 1.00 98.44 76 ALA A O 1
ATOM 564 N N . ALA A 1 77 ? -12.741 -0.245 16.458 1.00 98.44 77 ALA A N 1
ATOM 565 C CA . ALA A 1 77 ? -12.542 0.246 15.096 1.00 98.44 77 ALA A CA 1
ATOM 566 C C . ALA A 1 77 ? -11.090 0.694 14.856 1.00 98.44 77 ALA A C 1
ATOM 568 O O . ALA A 1 77 ? -10.508 0.370 13.820 1.00 98.44 77 ALA A O 1
ATOM 569 N N . ILE A 1 78 ? -10.486 1.399 15.820 1.00 98.38 78 ILE A N 1
ATOM 570 C CA . ILE A 1 78 ? -9.077 1.812 15.774 1.00 98.38 78 ILE A CA 1
ATOM 571 C C . ILE A 1 78 ? -8.164 0.584 15.722 1.00 98.38 78 ILE A C 1
ATOM 573 O O . ILE A 1 78 ? -7.275 0.526 14.871 1.00 98.38 78 ILE A O 1
ATOM 577 N N . ALA A 1 79 ? -8.397 -0.402 16.593 1.00 98.50 79 ALA A N 1
ATOM 578 C CA . ALA A 1 79 ? -7.605 -1.626 16.643 1.00 98.50 79 ALA A CA 1
ATOM 579 C C . ALA A 1 79 ? -7.680 -2.416 15.325 1.00 98.50 79 ALA A C 1
ATOM 581 O O . ALA A 1 79 ? -6.640 -2.796 14.791 1.00 98.50 79 ALA A O 1
ATOM 582 N N . ASP A 1 80 ? -8.879 -2.590 14.759 1.00 98.06 80 ASP A N 1
ATOM 583 C CA . ASP A 1 80 ? -9.085 -3.292 13.484 1.00 98.06 80 ASP A CA 1
ATOM 584 C C . ASP A 1 80 ? -8.367 -2.592 12.315 1.00 98.06 80 ASP A C 1
ATOM 586 O O . ASP A 1 80 ? -7.632 -3.222 11.550 1.00 98.06 80 ASP A O 1
ATOM 590 N N . MET A 1 81 ? -8.501 -1.266 12.198 1.00 98.19 81 MET A N 1
ATOM 591 C CA . MET A 1 81 ? -7.804 -0.500 11.157 1.00 98.19 81 MET A CA 1
ATOM 592 C C . MET A 1 81 ? -6.279 -0.545 11.326 1.00 98.19 81 MET A C 1
ATOM 594 O O . MET A 1 81 ? -5.555 -0.685 10.336 1.00 98.19 81 MET A O 1
ATOM 598 N N . ALA A 1 82 ? -5.778 -0.445 12.560 1.00 98.38 82 ALA A N 1
ATOM 599 C CA . ALA A 1 82 ? -4.350 -0.531 12.853 1.00 98.38 82 ALA A CA 1
ATOM 600 C C . ALA A 1 82 ? -3.783 -1.922 12.527 1.00 98.38 82 ALA A C 1
ATOM 602 O O . ALA A 1 82 ? -2.700 -2.022 11.944 1.00 98.38 82 ALA A O 1
ATOM 603 N N . GLU A 1 83 ? -4.520 -2.989 12.842 1.00 98.12 83 GLU A N 1
ATOM 604 C CA . GLU A 1 83 ? -4.142 -4.364 12.511 1.00 98.12 83 GLU A CA 1
ATOM 605 C C . GLU A 1 83 ? -4.059 -4.563 10.992 1.00 98.12 83 GLU A C 1
ATOM 607 O O . GLU A 1 83 ? -3.031 -5.018 10.486 1.00 98.12 83 GLU A O 1
ATOM 612 N N . LYS A 1 84 ? -5.097 -4.159 10.248 1.00 96.56 84 LYS A N 1
ATOM 613 C CA . LYS A 1 84 ? -5.126 -4.235 8.776 1.00 96.56 84 LYS A CA 1
ATOM 614 C C . LYS A 1 84 ? -3.979 -3.457 8.142 1.00 96.56 84 LYS A C 1
ATOM 616 O O . LYS A 1 84 ? -3.293 -3.968 7.259 1.00 96.56 84 LYS A O 1
ATOM 621 N N . TYR A 1 85 ? -3.723 -2.235 8.610 1.00 97.50 85 TYR A N 1
ATOM 622 C CA . TYR A 1 85 ? -2.597 -1.446 8.115 1.00 97.50 85 TYR A CA 1
ATOM 623 C C . TYR A 1 85 ? -1.253 -2.129 8.399 1.00 97.50 85 TYR A C 1
ATOM 625 O O . TYR A 1 85 ? -0.416 -2.236 7.504 1.00 97.50 85 TYR A O 1
ATOM 633 N N . THR A 1 86 ? -1.072 -2.664 9.609 1.00 98.12 86 THR A N 1
ATOM 634 C CA . THR A 1 86 ? 0.149 -3.383 10.000 1.00 98.12 86 THR A CA 1
ATOM 635 C C . THR A 1 86 ? 0.390 -4.602 9.110 1.00 98.12 86 THR A C 1
ATOM 637 O O . THR A 1 86 ? 1.504 -4.779 8.618 1.00 98.12 86 THR A O 1
ATOM 640 N N . LYS A 1 87 ? -0.650 -5.397 8.823 1.00 97.06 87 LYS A N 1
ATOM 641 C CA . LYS A 1 87 ? -0.566 -6.541 7.900 1.00 97.06 87 LYS A CA 1
ATOM 642 C C . LYS A 1 87 ? -0.096 -6.119 6.511 1.00 97.06 87 LYS A C 1
ATOM 644 O O . LYS A 1 87 ? 0.809 -6.743 5.960 1.00 97.06 87 LYS A O 1
ATOM 649 N N . LEU A 1 88 ? -0.651 -5.039 5.960 1.00 97.44 88 LEU A N 1
ATOM 650 C CA . LEU A 1 88 ? -0.241 -4.524 4.649 1.00 97.44 88 LEU A CA 1
ATOM 651 C C . LEU A 1 88 ? 1.213 -4.035 4.638 1.00 97.44 88 LEU A C 1
ATOM 653 O O . LEU A 1 88 ? 1.930 -4.314 3.677 1.00 97.44 88 LEU A O 1
ATOM 657 N N . CYS A 1 89 ? 1.669 -3.370 5.704 1.00 97.88 89 CYS A N 1
ATOM 658 C CA . CYS A 1 89 ? 3.078 -3.001 5.865 1.00 97.88 89 CYS A CA 1
ATOM 659 C C . CYS A 1 89 ? 3.980 -4.241 5.869 1.00 97.88 89 CYS A C 1
ATOM 661 O O . CYS A 1 89 ? 4.929 -4.305 5.094 1.00 97.88 89 CYS A O 1
ATOM 663 N N . THR A 1 90 ? 3.643 -5.268 6.657 1.00 97.88 90 THR A N 1
ATOM 664 C CA . THR A 1 90 ? 4.401 -6.529 6.695 1.00 97.88 90 THR A CA 1
ATOM 665 C C . THR A 1 90 ? 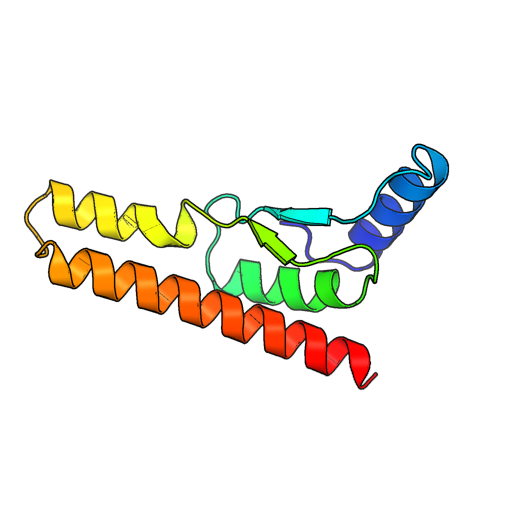4.437 -7.224 5.332 1.00 97.88 90 THR A C 1
ATOM 667 O O . THR A 1 90 ? 5.493 -7.688 4.905 1.00 97.88 90 THR A O 1
ATOM 670 N N . LEU A 1 91 ? 3.309 -7.279 4.616 1.00 97.31 91 LEU A N 1
ATOM 671 C CA . LEU A 1 91 ? 3.249 -7.846 3.265 1.00 97.31 91 LEU A CA 1
ATOM 672 C C . LEU A 1 91 ? 4.167 -7.095 2.292 1.00 97.31 91 LEU A C 1
ATOM 674 O O . LEU A 1 91 ? 4.883 -7.727 1.514 1.00 97.31 91 LEU A O 1
ATOM 678 N N . TRP A 1 92 ? 4.169 -5.762 2.345 1.00 97.88 92 TRP A N 1
ATOM 679 C CA . TRP A 1 92 ? 5.040 -4.932 1.516 1.00 97.88 92 TRP A CA 1
ATOM 680 C C . TRP A 1 92 ? 6.523 -5.118 1.854 1.00 97.88 92 TRP A C 1
ATOM 682 O O . TRP A 1 92 ? 7.334 -5.321 0.948 1.00 97.88 92 TRP A O 1
ATOM 692 N N . ASP A 1 93 ? 6.880 -5.102 3.137 1.00 97.81 93 ASP A N 1
ATOM 693 C CA . ASP A 1 93 ? 8.263 -5.270 3.588 1.00 97.81 93 ASP A CA 1
ATOM 694 C C . ASP A 1 93 ? 8.818 -6.640 3.186 1.00 97.81 93 ASP A C 1
ATOM 696 O O . ASP A 1 93 ? 9.923 -6.726 2.646 1.00 97.81 93 ASP A O 1
ATOM 700 N N . ASN A 1 94 ? 8.020 -7.700 3.342 1.00 97.44 94 ASN A N 1
ATOM 701 C CA . ASN A 1 94 ? 8.380 -9.044 2.894 1.00 97.44 94 ASN A CA 1
ATOM 702 C C . ASN A 1 94 ? 8.568 -9.104 1.373 1.00 97.44 94 ASN A C 1
ATOM 704 O O . ASN A 1 94 ? 9.567 -9.643 0.896 1.00 97.44 94 ASN A O 1
ATOM 708 N N . ALA A 1 95 ? 7.652 -8.514 0.598 1.00 97.06 95 ALA A N 1
ATOM 709 C CA . ALA A 1 95 ? 7.783 -8.449 -0.857 1.00 97.06 95 ALA A CA 1
ATOM 710 C C . ALA A 1 95 ? 9.067 -7.712 -1.280 1.00 97.06 95 ALA A C 1
ATOM 712 O O . ALA A 1 95 ? 9.776 -8.159 -2.182 1.00 97.06 95 ALA A O 1
ATOM 713 N N . ARG A 1 96 ? 9.414 -6.615 -0.595 1.00 96.19 96 ARG A N 1
ATOM 714 C CA . ARG A 1 96 ? 10.637 -5.839 -0.850 1.00 96.19 96 ARG A CA 1
ATOM 715 C C . ARG A 1 96 ? 11.912 -6.549 -0.418 1.00 96.19 96 ARG A C 1
ATOM 717 O O . ARG A 1 96 ? 12.930 -6.371 -1.081 1.00 96.19 96 ARG A O 1
ATOM 724 N N . ALA A 1 97 ? 11.883 -7.310 0.670 1.00 96.38 97 ALA A N 1
ATOM 725 C CA . ALA A 1 97 ? 13.016 -8.121 1.097 1.00 96.38 97 ALA A CA 1
ATOM 726 C C . ALA A 1 97 ? 13.292 -9.242 0.087 1.00 96.38 97 ALA A C 1
ATOM 728 O O . ALA A 1 97 ? 14.426 -9.384 -0.364 1.00 96.38 97 ALA A O 1
ATOM 729 N N . ASN A 1 98 ? 12.248 -9.955 -0.343 1.00 94.06 98 ASN A N 1
ATOM 730 C CA . ASN A 1 98 ? 12.359 -11.026 -1.332 1.00 94.06 98 ASN A CA 1
ATOM 731 C C . ASN A 1 98 ? 12.888 -10.510 -2.676 1.00 94.06 98 ASN A C 1
ATOM 733 O O . ASN A 1 98 ? 13.815 -11.087 -3.227 1.00 94.06 98 ASN A O 1
ATOM 737 N N . ALA A 1 99 ? 12.382 -9.369 -3.151 1.00 92.00 99 ALA A N 1
ATOM 738 C CA . ALA A 1 99 ? 12.838 -8.752 -4.398 1.00 92.00 99 ALA A CA 1
ATOM 739 C C . ALA A 1 99 ? 14.302 -8.264 -4.380 1.00 92.00 99 ALA A C 1
ATOM 741 O O . ALA A 1 99 ? 14.850 -7.972 -5.435 1.00 92.00 99 ALA A O 1
ATOM 742 N N . LYS A 1 100 ? 14.922 -8.105 -3.202 1.00 80.12 100 LYS A N 1
ATOM 743 C CA . LYS A 1 100 ? 16.346 -7.744 -3.062 1.00 80.12 100 LYS A CA 1
ATOM 744 C C . LYS A 1 100 ? 17.265 -8.956 -2.884 1.00 80.12 100 LYS A C 1
ATOM 746 O O . LYS A 1 100 ? 18.479 -8.787 -2.954 1.00 80.12 100 LYS A O 1
ATOM 751 N N . GLY A 1 101 ? 16.700 -10.111 -2.526 1.00 68.12 101 GLY A N 1
ATOM 752 C CA . GLY A 1 101 ? 17.432 -11.363 -2.325 1.00 68.12 101 GLY A CA 1
ATOM 753 C C . GLY A 1 101 ? 17.495 -12.254 -3.570 1.00 68.12 101 GLY A C 1
ATOM 754 O O . GLY A 1 101 ? 18.288 -13.194 -3.573 1.00 68.12 101 GLY A O 1
ATOM 755 N N . GLU A 1 102 ? 16.669 -11.966 -4.582 1.00 51.47 102 GLU A N 1
ATOM 756 C CA . GLU A 1 102 ? 16.776 -12.469 -5.965 1.00 51.47 102 GLU A CA 1
ATOM 757 C C . GLU A 1 102 ? 17.838 -11.678 -6.749 1.00 51.47 102 GLU A C 1
ATOM 759 O O . GLU A 1 102 ? 18.579 -12.320 -7.529 1.00 51.47 102 GLU A O 1
#

Sequence (102 aa):
PMQTPDAWDATIAAIEENDTHTRGIVVLGLGESEDVLARSFAVAARYPLVKGFAVGRTIFADAAASFMKGNISDDAAIADMAEKYTKLCTLWDNARANAKGE

Foldseek 3Di:
DDQDLVVVVVVVVVCVVPPVPQQADAAEPPLDEPVVLLSNLLNQLLDPRHDYYDYDNNQQVVLVVCVVVVNDDPVRSVVSSVVSVVSRVVSNVVSNVVSVVD